Protein AF-A0A955XGR8-F1 (afdb_monomer_lite)

Foldseek 3Di:
DPVVVPPDPCPVPDDDPVRVQVVCVVVQWHFPDKDWDWDPDDDDDTDIDIDTDTHRVVVVVVPPPPPDDDPDDD

Secondary structure (DSSP, 8-state):
--GGGTS-TT------HHHHHHHHHHTT-EEEEEEEE----SSS----EEEEEEE-HHHHHTTTSS--------

Radius of gyration: 20.09 Å; chains: 1; bounding box: 62×28×42 Å

Structure (mmCIF, N/CA/C/O backbone):
data_AF-A0A955XGR8-F1
#
_entry.id   AF-A0A955XGR8-F1
#
loop_
_atom_site.group_PDB
_atom_site.id
_atom_site.type_symbol
_atom_site.label_atom_id
_atom_site.label_alt_id
_atom_site.label_comp_id
_atom_site.label_asym_id
_atom_site.label_entity_id
_atom_site.label_seq_id
_atom_site.pdbx_PDB_ins_code
_atom_site.Cartn_x
_atom_site.Cartn_y
_atom_site.Cartn_z
_atom_site.occupancy
_atom_site.B_iso_or_equiv
_atom_site.auth_seq_id
_atom_site.auth_comp_id
_atom_site.auth_asym_id
_atom_site.auth_atom_id
_atom_site.pdbx_PDB_model_num
ATOM 1 N N . LEU A 1 1 ? -13.195 21.384 12.745 1.00 52.03 1 LEU A N 1
ATOM 2 C CA . LEU A 1 1 ? -12.168 20.565 12.067 1.00 52.03 1 LEU A CA 1
ATOM 3 C C . LEU A 1 1 ? -11.661 19.418 12.960 1.00 52.03 1 LEU A C 1
ATOM 5 O O . LEU A 1 1 ? -10.532 19.004 12.781 1.00 52.03 1 LEU A O 1
ATOM 9 N N . GLU A 1 2 ? -12.490 18.822 13.836 1.00 47.91 2 GLU A N 1
ATOM 10 C CA . GLU A 1 2 ? -12.049 17.725 14.735 1.00 47.91 2 GLU A CA 1
ATOM 11 C C . GLU A 1 2 ? -13.078 16.579 14.921 1.00 47.91 2 GLU A C 1
ATOM 13 O O . GLU A 1 2 ? -12.690 15.479 15.286 1.00 47.91 2 GLU A O 1
ATOM 18 N N . PHE A 1 3 ? -14.357 16.762 14.558 1.00 41.41 3 PHE A N 1
ATOM 19 C CA . PHE A 1 3 ? -15.435 15.775 14.793 1.00 41.41 3 PHE A CA 1
ATOM 20 C C . PHE A 1 3 ? -15.352 14.490 13.935 1.00 41.41 3 PHE A C 1
ATOM 22 O O . PHE A 1 3 ? -15.757 13.417 14.367 1.00 41.41 3 PHE A O 1
ATOM 29 N N . LEU A 1 4 ? -14.757 14.555 12.738 1.00 45.94 4 LEU A N 1
ATOM 30 C CA . LEU A 1 4 ? -14.645 13.397 11.832 1.00 45.94 4 LEU A CA 1
ATOM 31 C C . LEU A 1 4 ? -13.642 12.327 12.311 1.00 45.94 4 LEU A C 1
ATOM 33 O O . LEU A 1 4 ? -13.539 11.274 11.685 1.00 45.94 4 LEU A O 1
ATOM 37 N N . ARG A 1 5 ? -12.895 12.589 13.394 1.00 49.62 5 ARG A N 1
ATOM 38 C CA . ARG A 1 5 ? -11.991 11.617 14.031 1.00 49.62 5 ARG A CA 1
ATOM 39 C C . ARG A 1 5 ? -12.647 10.817 15.156 1.00 49.62 5 ARG A C 1
ATOM 41 O O . ARG A 1 5 ? -12.124 9.758 15.479 1.00 49.62 5 ARG A O 1
ATOM 48 N N . GLU A 1 6 ? -13.748 11.292 15.738 1.00 51.66 6 GLU A N 1
ATOM 49 C CA . GLU A 1 6 ? -14.371 10.650 16.907 1.00 51.66 6 GLU A CA 1
ATOM 50 C C . GLU A 1 6 ? -15.461 9.632 16.534 1.00 51.66 6 GLU A C 1
ATOM 52 O O . GLU A 1 6 ? -15.679 8.684 17.280 1.00 51.66 6 GLU A O 1
ATOM 57 N N . GLU A 1 7 ? -16.128 9.773 15.380 1.00 49.69 7 GLU A N 1
ATOM 58 C CA . GLU A 1 7 ? -17.377 9.032 15.111 1.00 49.69 7 GLU A CA 1
ATOM 59 C C . GLU A 1 7 ? -17.234 7.804 14.187 1.00 49.69 7 GLU A C 1
ATOM 61 O O . GLU A 1 7 ? -18.101 6.930 14.165 1.00 49.69 7 GLU A O 1
ATOM 66 N N . HIS A 1 8 ? -16.126 7.662 13.452 1.00 46.16 8 HIS A N 1
ATOM 67 C CA . HIS A 1 8 ? -15.956 6.573 12.480 1.00 46.16 8 HIS A CA 1
ATOM 68 C C . HIS A 1 8 ? -14.810 5.629 12.847 1.00 46.16 8 HIS A C 1
ATOM 70 O O . HIS A 1 8 ? -13.748 5.617 12.225 1.00 46.16 8 HIS A O 1
ATOM 76 N N . HIS A 1 9 ? -15.080 4.785 13.842 1.00 41.59 9 HIS A N 1
ATOM 77 C CA . HIS A 1 9 ? -14.380 3.528 14.088 1.00 41.59 9 HIS A CA 1
ATOM 78 C C . HIS A 1 9 ? -14.083 2.777 12.768 1.00 41.59 9 HIS A C 1
ATOM 80 O O . HIS A 1 9 ? -14.975 2.237 12.117 1.00 41.59 9 HIS A O 1
ATOM 86 N N . HIS A 1 10 ? -12.798 2.735 12.408 1.00 51.78 10 HIS A N 1
ATOM 87 C CA . HIS A 1 10 ? -12.126 1.700 11.611 1.00 51.78 10 HIS A CA 1
ATOM 88 C C . HIS A 1 10 ? -12.838 1.235 10.326 1.00 51.78 10 HIS A C 1
ATOM 90 O O . HIS A 1 10 ? -13.082 0.041 10.130 1.00 51.78 10 HIS A O 1
ATOM 96 N N . ILE A 1 11 ? -13.091 2.143 9.380 1.00 44.31 11 ILE A N 1
ATOM 97 C CA . ILE A 1 11 ? -13.413 1.753 7.997 1.00 44.31 11 ILE A CA 1
ATOM 98 C C . ILE A 1 11 ? -12.166 1.098 7.383 1.00 44.31 11 ILE A C 1
ATOM 100 O O . ILE A 1 11 ? -11.376 1.787 6.764 1.00 44.31 11 ILE A O 1
ATOM 104 N N . ARG A 1 12 ? -11.941 -0.204 7.620 1.00 56.19 12 ARG A N 1
ATOM 105 C CA . ARG A 1 12 ? -10.926 -1.087 6.992 1.00 56.19 12 ARG A CA 1
ATOM 106 C C . ARG A 1 12 ? -9.696 -0.333 6.429 1.00 56.19 12 ARG A C 1
ATOM 108 O O . ARG A 1 12 ? -9.424 -0.376 5.235 1.00 56.19 12 ARG A O 1
ATOM 115 N N . LEU A 1 13 ? -8.990 0.404 7.291 1.00 57.34 13 LEU A N 1
ATOM 116 C CA . LEU A 1 13 ? -8.053 1.483 6.927 1.00 57.34 13 LEU A CA 1
ATOM 117 C C . LEU A 1 13 ? -6.641 0.956 6.617 1.00 57.34 13 LEU A C 1
ATOM 119 O O . LEU A 1 13 ? -5.647 1.422 7.165 1.00 57.34 13 LEU A O 1
ATOM 123 N N . GLY A 1 14 ? -6.540 -0.060 5.762 1.00 71.38 14 GLY A N 1
ATOM 124 C CA . GLY A 1 14 ? -5.253 -0.639 5.398 1.00 71.38 14 GLY A CA 1
ATOM 125 C C . GLY A 1 14 ? -5.254 -1.206 3.990 1.00 71.38 14 GLY A C 1
ATOM 126 O O . GLY A 1 14 ? -6.170 -1.924 3.595 1.00 71.38 14 GLY A O 1
ATOM 127 N N . PHE A 1 15 ? -4.199 -0.903 3.243 1.00 82.50 15 PHE A N 1
ATOM 128 C CA . PHE A 1 15 ? -3.913 -1.573 1.984 1.00 82.50 15 PHE A CA 1
ATOM 129 C C . PHE A 1 15 ? -3.303 -2.949 2.261 1.00 82.50 15 PHE A C 1
ATOM 131 O O . PHE A 1 15 ? -2.507 -3.119 3.188 1.00 82.50 15 PHE A O 1
ATOM 138 N N . SER A 1 16 ? -3.690 -3.948 1.466 1.00 87.50 16 SER A N 1
ATOM 139 C CA . SER A 1 16 ? -3.014 -5.245 1.504 1.00 87.50 16 SER A CA 1
ATOM 140 C C . SER A 1 16 ? -1.637 -5.143 0.849 1.00 87.50 16 SER A C 1
ATOM 142 O O . SER A 1 16 ? -1.416 -4.306 -0.026 1.00 87.50 16 SER A O 1
ATOM 144 N N . ASP A 1 17 ? -0.726 -6.048 1.210 1.00 90.12 17 ASP A N 1
ATOM 145 C CA . ASP A 1 17 ? 0.596 -6.100 0.573 1.00 90.12 17 ASP A CA 1
ATOM 146 C C . ASP A 1 17 ? 0.486 -6.400 -0.931 1.00 90.12 17 ASP A C 1
ATOM 148 O O . ASP A 1 17 ? 1.346 -5.997 -1.705 1.00 90.12 17 ASP A O 1
ATOM 152 N N . ALA A 1 18 ? -0.581 -7.087 -1.358 1.00 92.50 18 ALA A N 1
ATOM 153 C CA . ALA A 1 18 ? -0.883 -7.313 -2.770 1.00 92.50 18 ALA A CA 1
ATOM 154 C C . ALA A 1 18 ? -1.267 -6.023 -3.494 1.00 92.50 18 ALA A C 1
ATOM 156 O O . ALA A 1 18 ? -0.702 -5.727 -4.539 1.00 92.50 18 ALA A O 1
ATOM 157 N N . GLN A 1 19 ? -2.150 -5.229 -2.894 1.00 93.19 19 GLN A N 1
ATOM 158 C CA . GLN A 1 19 ? -2.602 -3.971 -3.479 1.00 93.19 19 GLN A CA 1
ATOM 159 C C . GLN A 1 19 ? -1.461 -2.953 -3.608 1.00 93.19 19 GLN A C 1
ATOM 161 O O . GLN A 1 19 ? -1.325 -2.309 -4.642 1.00 93.19 19 GLN A O 1
ATOM 166 N N . ILE A 1 20 ? -0.608 -2.831 -2.584 1.00 93.94 20 ILE A N 1
ATOM 167 C CA . ILE A 1 20 ? 0.564 -1.946 -2.665 1.00 93.94 20 ILE A CA 1
ATOM 168 C C . ILE A 1 20 ? 1.572 -2.450 -3.701 1.00 93.94 20 ILE A C 1
ATOM 170 O O . ILE A 1 20 ? 2.154 -1.640 -4.417 1.00 93.94 20 ILE A O 1
ATOM 174 N N . ARG A 1 21 ? 1.769 -3.771 -3.813 1.00 95.38 21 ARG A N 1
ATOM 175 C CA . ARG A 1 21 ? 2.650 -4.347 -4.836 1.00 95.38 21 ARG A CA 1
ATOM 176 C C . ARG A 1 21 ? 2.182 -3.998 -6.243 1.00 95.38 21 ARG A C 1
ATOM 178 O O . ARG A 1 21 ? 2.996 -3.497 -7.006 1.00 95.38 21 ARG A O 1
ATOM 185 N N . GLU A 1 22 ? 0.901 -4.194 -6.549 1.00 96.62 22 GLU A N 1
ATOM 186 C CA . GLU A 1 22 ? 0.354 -3.858 -7.871 1.00 96.62 22 GLU A CA 1
ATOM 187 C C . GLU A 1 22 ? 0.551 -2.375 -8.203 1.00 96.62 22 GLU A C 1
ATOM 189 O O . GLU A 1 22 ? 0.953 -2.036 -9.311 1.00 96.62 22 GLU A O 1
ATOM 194 N N . TRP A 1 23 ? 0.334 -1.476 -7.239 1.00 96.44 23 TRP A N 1
ATOM 195 C CA . TRP A 1 23 ? 0.552 -0.043 -7.455 1.00 96.44 23 TRP A CA 1
ATOM 196 C C . TRP A 1 23 ? 2.020 0.331 -7.654 1.00 96.44 23 TRP A C 1
ATOM 198 O O . TRP A 1 23 ? 2.322 1.224 -8.443 1.00 96.44 23 TRP A O 1
ATOM 208 N N . LEU A 1 24 ? 2.941 -0.334 -6.951 1.00 96.50 24 LEU A N 1
ATOM 209 C CA . LEU A 1 24 ? 4.371 -0.151 -7.187 1.00 96.50 24 LEU A CA 1
ATOM 210 C C . LEU A 1 24 ? 4.750 -0.635 -8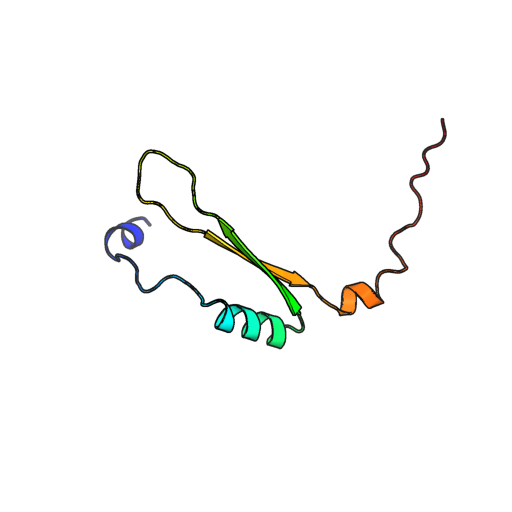.590 1.00 96.50 24 LEU A C 1
ATOM 212 O O . LEU A 1 24 ? 5.434 0.095 -9.304 1.00 96.50 24 LEU A O 1
ATOM 216 N N . GLU A 1 25 ? 4.263 -1.804 -9.005 1.00 95.88 25 GLU A N 1
ATOM 217 C CA . GLU A 1 25 ? 4.525 -2.377 -10.329 1.00 95.88 25 GLU A CA 1
ATOM 218 C C . GLU A 1 25 ? 3.977 -1.491 -11.458 1.00 95.88 25 GLU A C 1
ATOM 220 O O . GLU A 1 25 ? 4.701 -1.217 -12.417 1.00 95.88 25 GLU A O 1
ATOM 225 N N . ASP A 1 26 ? 2.755 -0.967 -11.315 1.00 97.19 26 ASP A N 1
ATOM 226 C CA . ASP A 1 26 ? 2.146 -0.025 -12.267 1.00 97.19 26 ASP A CA 1
ATOM 227 C C . ASP A 1 26 ? 2.939 1.293 -12.364 1.00 97.19 26 ASP A C 1
ATOM 229 O O . ASP A 1 26 ? 3.092 1.876 -13.437 1.00 97.19 26 ASP A O 1
ATOM 233 N N . ALA A 1 27 ? 3.555 1.722 -11.257 1.00 95.56 27 ALA A N 1
ATOM 234 C CA . ALA A 1 27 ? 4.470 2.863 -11.223 1.00 95.56 27 ALA A CA 1
ATOM 235 C C . ALA A 1 27 ? 5.886 2.554 -11.763 1.00 95.56 27 ALA A C 1
ATOM 237 O O . ALA A 1 27 ? 6.740 3.447 -11.807 1.00 95.56 27 ALA A O 1
ATOM 238 N N . GLY A 1 28 ? 6.167 1.311 -12.170 1.00 95.44 28 GLY A N 1
ATOM 239 C CA . GLY A 1 28 ? 7.486 0.864 -12.626 1.00 95.44 28 GLY A CA 1
ATOM 240 C C . GLY A 1 28 ? 8.506 0.663 -11.498 1.00 95.44 28 GLY A C 1
ATOM 241 O O . GLY A 1 28 ? 9.711 0.656 -11.751 1.00 95.44 28 GLY A O 1
ATOM 242 N N . LEU A 1 29 ? 8.038 0.522 -10.258 1.00 96.25 29 LEU A N 1
ATOM 243 C CA . LEU A 1 29 ? 8.832 0.231 -9.068 1.00 96.25 29 LEU A CA 1
ATOM 244 C C . LEU A 1 29 ? 8.712 -1.253 -8.704 1.00 96.25 29 LEU A C 1
ATOM 246 O O . LEU A 1 29 ? 7.666 -1.874 -8.862 1.00 96.25 29 LEU A O 1
ATOM 250 N N . VAL A 1 30 ? 9.778 -1.823 -8.152 1.00 95.06 30 VAL A N 1
ATOM 251 C CA . VAL A 1 30 ? 9.778 -3.195 -7.630 1.00 95.06 30 VAL A CA 1
ATOM 252 C C . VAL A 1 30 ? 9.673 -3.136 -6.113 1.00 95.06 30 VAL A C 1
ATOM 254 O O . VAL A 1 30 ? 10.493 -2.483 -5.469 1.00 95.06 30 VAL A O 1
ATOM 257 N N . LEU A 1 31 ? 8.685 -3.814 -5.524 1.00 95.81 31 LEU A N 1
ATOM 258 C CA . LEU A 1 31 ? 8.595 -3.955 -4.070 1.00 95.81 31 LEU A CA 1
ATOM 259 C C . LEU A 1 31 ? 9.778 -4.796 -3.564 1.00 95.81 31 LEU A C 1
ATOM 261 O O . LEU A 1 31 ? 9.836 -6.000 -3.803 1.00 95.81 31 LEU A O 1
ATOM 265 N N . GLU A 1 32 ? 10.708 -4.158 -2.862 1.00 95.12 32 GLU A N 1
ATOM 266 C CA . GLU A 1 32 ? 11.901 -4.790 -2.294 1.00 95.12 32 GLU A CA 1
ATOM 267 C C . GLU A 1 32 ? 11.615 -5.374 -0.911 1.00 95.12 32 GLU A C 1
ATOM 269 O O . GLU A 1 32 ? 12.072 -6.467 -0.582 1.00 95.12 32 GLU A O 1
ATOM 274 N N . GLU A 1 33 ? 10.844 -4.658 -0.094 1.00 94.12 33 GLU A N 1
ATOM 275 C CA . GLU A 1 33 ? 10.650 -5.039 1.297 1.00 94.12 33 GLU A CA 1
ATOM 276 C C . GLU A 1 33 ? 9.300 -4.576 1.842 1.00 94.12 33 GLU A C 1
ATOM 278 O O . GLU A 1 33 ? 8.763 -3.536 1.463 1.00 94.12 33 GLU A O 1
ATOM 283 N N . THR A 1 34 ? 8.749 -5.352 2.771 1.00 93.19 34 THR A N 1
ATOM 284 C CA . THR A 1 34 ? 7.593 -4.970 3.583 1.00 93.19 34 THR A CA 1
ATOM 285 C C . THR A 1 34 ? 7.926 -5.205 5.048 1.00 93.19 34 THR A C 1
ATOM 287 O O . THR A 1 34 ? 8.306 -6.312 5.424 1.00 93.19 34 THR A O 1
ATOM 290 N N . ARG A 1 35 ? 7.772 -4.179 5.886 1.00 90.19 35 ARG A N 1
ATOM 291 C CA . ARG A 1 35 ? 8.001 -4.249 7.332 1.00 90.19 35 ARG A CA 1
ATOM 292 C C . ARG A 1 35 ? 6.731 -3.888 8.082 1.00 90.19 35 ARG A C 1
ATOM 294 O O . ARG A 1 35 ? 6.156 -2.829 7.850 1.00 90.19 35 ARG A O 1
ATOM 301 N N . ALA A 1 36 ? 6.322 -4.746 9.009 1.00 86.12 36 ALA A N 1
ATOM 302 C CA . ALA A 1 36 ? 5.351 -4.389 10.032 1.00 86.12 36 ALA A CA 1
ATOM 303 C C . ALA A 1 36 ? 6.115 -3.875 11.256 1.00 86.12 36 ALA A C 1
ATOM 305 O O . ALA A 1 36 ? 7.014 -4.546 11.759 1.00 86.12 36 ALA A O 1
ATOM 306 N N . ILE A 1 37 ? 5.784 -2.669 11.698 1.00 82.00 37 ILE A N 1
ATOM 307 C CA . ILE A 1 37 ? 6.316 -2.064 12.911 1.00 82.00 37 ILE A CA 1
ATOM 308 C C . ILE A 1 37 ? 5.202 -2.157 13.946 1.00 82.00 37 I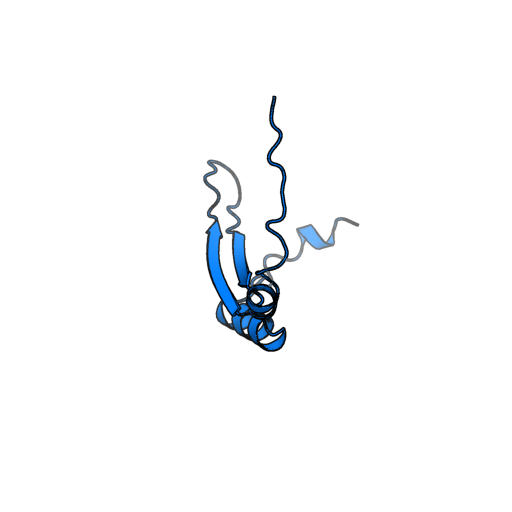LE A C 1
ATOM 310 O O . ILE A 1 37 ? 4.206 -1.434 13.886 1.00 82.00 37 ILE A O 1
ATOM 314 N N . GLU A 1 38 ? 5.365 -3.105 14.860 1.00 71.50 38 GLU A N 1
ATOM 315 C CA . GLU A 1 38 ? 4.532 -3.230 16.047 1.00 71.50 38 GLU A CA 1
ATOM 316 C C . GLU A 1 38 ? 5.048 -2.235 17.087 1.00 71.50 38 GLU A C 1
ATOM 318 O O . GLU A 1 38 ? 6.243 -2.208 17.401 1.00 71.50 38 GLU A O 1
ATOM 323 N N . GLU A 1 39 ? 4.176 -1.380 17.613 1.00 63.75 39 GLU A N 1
ATOM 324 C CA . GLU A 1 39 ? 4.582 -0.473 18.675 1.00 63.75 39 GLU A CA 1
ATOM 325 C C . GLU A 1 39 ? 4.773 -1.221 19.998 1.00 63.75 39 GLU A C 1
ATOM 327 O O . GLU A 1 39 ? 3.881 -1.879 20.527 1.00 63.75 39 GLU A O 1
ATOM 332 N N . ARG A 1 40 ? 5.984 -1.121 20.552 1.00 55.31 40 ARG A N 1
ATOM 333 C CA . ARG A 1 40 ? 6.356 -1.740 21.827 1.00 55.31 40 ARG A CA 1
ATOM 334 C C . ARG A 1 40 ? 6.021 -0.782 22.975 1.00 55.31 40 ARG A C 1
ATOM 336 O O . ARG A 1 40 ? 6.920 -0.259 23.625 1.00 55.31 40 ARG A O 1
ATOM 343 N N . GLY A 1 41 ? 4.737 -0.500 23.180 1.00 56.97 41 GLY A N 1
ATOM 344 C CA . GLY A 1 41 ? 4.250 0.422 24.211 1.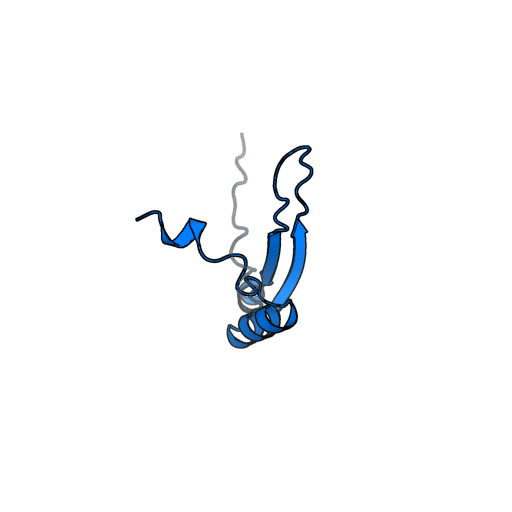00 56.97 41 GLY A CA 1
ATOM 345 C C . GLY A 1 41 ? 3.335 -0.257 25.230 1.00 56.97 41 GLY A C 1
ATOM 346 O O . GLY A 1 41 ? 2.409 -0.976 24.869 1.00 56.97 41 GLY A O 1
ATOM 347 N N . THR A 1 42 ? 3.564 -0.016 26.523 1.00 52.69 42 THR A N 1
ATOM 348 C CA . THR A 1 42 ? 2.660 -0.428 27.609 1.00 52.69 42 THR A CA 1
ATOM 349 C C . THR A 1 42 ? 1.665 0.697 27.915 1.00 52.69 42 THR A C 1
ATOM 351 O O . THR A 1 42 ? 1.841 1.421 28.893 1.00 52.69 42 THR A O 1
ATOM 354 N N . GLY A 1 43 ? 0.640 0.874 27.075 1.00 50.16 43 GLY A N 1
ATOM 355 C CA . GLY A 1 43 ? -0.508 1.745 27.375 1.00 50.16 43 GLY A CA 1
ATOM 356 C C . GLY A 1 43 ? -1.089 2.476 26.160 1.00 50.16 43 GLY A C 1
ATOM 357 O O . GLY A 1 43 ? -0.427 3.342 25.602 1.00 50.16 43 GLY A O 1
ATOM 358 N N . GLY A 1 44 ? -2.343 2.161 25.809 1.00 58.72 44 GLY A N 1
ATOM 359 C CA . GLY A 1 44 ? -3.099 2.765 24.696 1.00 58.72 44 GLY A CA 1
ATOM 360 C C . GLY A 1 44 ? -3.309 1.827 23.497 1.00 58.72 44 GLY A C 1
ATOM 361 O O . GLY A 1 44 ? -2.604 0.827 23.376 1.00 58.72 44 GLY A O 1
ATOM 362 N N . GLU A 1 45 ? -4.318 2.119 22.658 1.00 56.34 45 GLU A N 1
ATOM 363 C CA . GLU A 1 45 ? -4.623 1.392 21.409 1.00 56.34 45 GLU A CA 1
ATOM 364 C C . GLU A 1 45 ? -3.365 1.235 20.544 1.00 56.34 45 GLU A C 1
ATOM 366 O O . GLU A 1 45 ? -2.780 2.227 20.122 1.00 56.34 45 GLU A O 1
ATOM 371 N N . GLN A 1 46 ? -2.969 -0.0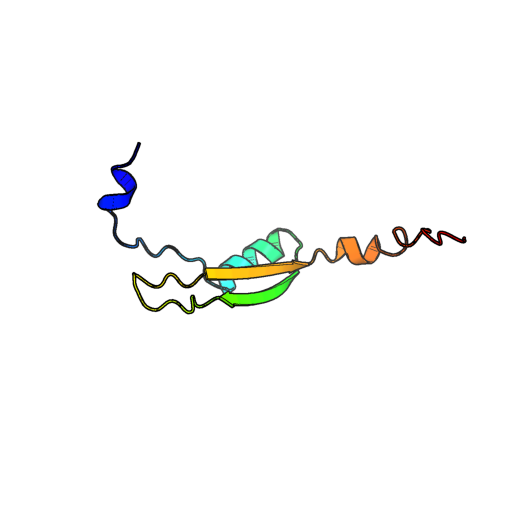16 20.290 1.00 63.53 46 GLN A N 1
ATOM 372 C CA . GLN A 1 46 ? -1.789 -0.356 19.496 1.00 63.53 46 GLN A CA 1
ATOM 373 C C . GLN A 1 46 ? -2.146 -0.371 17.998 1.00 63.53 46 GLN A C 1
ATOM 375 O O . GLN A 1 46 ? -2.760 -1.308 17.488 1.00 63.53 46 GLN A O 1
ATOM 380 N N . LEU A 1 47 ? -1.766 0.685 17.297 1.00 66.12 47 LEU A N 1
ATOM 381 C CA . LEU A 1 47 ? -1.679 0.836 15.858 1.00 66.12 47 LEU A CA 1
ATOM 382 C C . LEU A 1 47 ? -0.434 0.129 15.287 1.00 66.12 47 LEU A C 1
ATOM 384 O O . LEU A 1 47 ? 0.708 0.566 15.422 1.00 66.12 47 LEU A O 1
ATOM 388 N N . THR A 1 48 ? -0.660 -0.944 14.533 1.00 70.31 48 THR A N 1
ATOM 389 C CA . THR A 1 48 ? 0.385 -1.539 13.691 1.00 70.31 48 THR A CA 1
ATOM 390 C C . THR A 1 48 ? 0.616 -0.683 12.448 1.00 70.31 48 THR A C 1
ATOM 392 O O . THR A 1 48 ? -0.306 -0.455 11.662 1.00 70.31 48 THR A O 1
ATOM 395 N N . VAL A 1 49 ? 1.860 -0.262 12.219 1.00 80.38 49 VAL A N 1
ATOM 396 C CA . VAL A 1 49 ? 2.257 0.459 11.001 1.00 80.38 49 VAL A CA 1
ATOM 397 C C . VAL A 1 49 ? 2.886 -0.517 10.009 1.00 80.38 49 VAL A C 1
ATOM 399 O O . VAL A 1 49 ? 3.711 -1.345 10.388 1.00 80.38 49 VAL A O 1
ATOM 402 N N . LYS A 1 50 ? 2.535 -0.412 8.723 1.00 86.88 50 LYS A N 1
ATOM 403 C CA . LYS A 1 50 ? 3.222 -1.120 7.632 1.00 86.88 50 LYS A CA 1
ATOM 404 C C . LYS A 1 50 ? 4.045 -0.152 6.788 1.00 86.88 50 LYS A C 1
ATOM 406 O O . LYS A 1 50 ? 3.557 0.899 6.386 1.00 86.88 50 LYS A O 1
ATOM 411 N N . LEU A 1 51 ? 5.285 -0.536 6.510 1.00 89.38 51 LEU A N 1
ATOM 412 C CA . LEU A 1 51 ? 6.222 0.166 5.645 1.00 89.38 51 LEU A CA 1
ATOM 413 C C . LEU A 1 51 ? 6.522 -0.705 4.422 1.00 89.38 51 LEU A C 1
ATOM 415 O O . LEU A 1 51 ? 6.990 -1.831 4.575 1.00 89.38 51 LEU A O 1
ATOM 419 N N . TRP A 1 52 ? 6.283 -0.178 3.222 1.00 94.62 52 TRP A N 1
ATOM 420 C CA . TRP A 1 52 ? 6.638 -0.818 1.951 1.00 94.62 52 TRP A CA 1
ATOM 421 C C . TRP A 1 52 ? 7.775 -0.040 1.291 1.00 94.62 52 TRP A C 1
ATOM 423 O O . TRP A 1 52 ? 7.680 1.176 1.127 1.00 94.62 52 TRP A O 1
ATOM 433 N N . ILE A 1 53 ? 8.845 -0.736 0.915 1.00 94.94 53 ILE A N 1
ATOM 434 C CA . ILE A 1 53 ? 10.025 -0.156 0.270 1.00 94.94 53 ILE A CA 1
ATOM 435 C C . ILE A 1 53 ? 10.024 -0.567 -1.201 1.00 94.94 53 ILE A C 1
ATOM 437 O O . ILE A 1 53 ? 10.176 -1.746 -1.516 1.00 94.94 53 ILE A O 1
ATOM 441 N N . GLY A 1 54 ? 9.837 0.400 -2.098 1.00 94.94 54 GLY A N 1
ATOM 442 C CA . GLY A 1 54 ? 9.929 0.208 -3.545 1.00 94.94 54 GLY A CA 1
ATOM 443 C C . GLY A 1 54 ? 11.278 0.677 -4.088 1.00 94.94 54 GLY A C 1
ATOM 444 O O . GLY A 1 54 ? 11.754 1.750 -3.717 1.00 94.94 54 GLY A O 1
ATOM 445 N N . ARG A 1 55 ? 11.885 -0.099 -4.988 1.00 93.81 55 ARG A N 1
ATOM 446 C CA . ARG A 1 55 ? 13.097 0.277 -5.722 1.00 93.81 55 ARG A CA 1
ATOM 447 C C . ARG A 1 55 ? 12.759 0.595 -7.171 1.00 93.81 55 ARG A C 1
ATOM 449 O O . ARG A 1 55 ? 12.108 -0.199 -7.842 1.00 93.81 55 ARG A O 1
ATOM 456 N N . ASP A 1 56 ? 13.274 1.714 -7.671 1.00 94.50 56 ASP A N 1
ATOM 457 C CA . ASP A 1 56 ? 13.237 2.021 -9.099 1.00 94.50 56 ASP A CA 1
ATOM 458 C C . ASP A 1 56 ? 14.415 1.329 -9.820 1.00 94.50 56 ASP A C 1
ATOM 460 O O . ASP A 1 56 ? 15.574 1.714 -9.612 1.00 94.50 56 ASP A O 1
ATOM 464 N N . PRO A 1 57 ? 14.173 0.319 -10.678 1.00 88.38 57 PRO A N 1
ATOM 465 C CA . PRO A 1 57 ? 15.241 -0.358 -11.412 1.00 88.38 57 PRO A CA 1
ATOM 466 C C . PRO A 1 57 ? 15.960 0.568 -12.406 1.00 88.38 57 PRO A C 1
ATOM 468 O O . PRO A 1 57 ? 17.117 0.322 -12.748 1.00 88.38 57 PRO A O 1
ATOM 471 N N . ARG A 1 58 ? 15.337 1.675 -12.836 1.00 87.50 58 ARG A N 1
ATOM 472 C CA . ARG A 1 58 ? 15.952 2.664 -13.738 1.00 87.50 58 ARG A CA 1
ATOM 473 C C . ARG A 1 58 ? 17.067 3.442 -13.042 1.00 87.50 58 ARG A C 1
ATOM 475 O O . ARG A 1 58 ? 18.020 3.860 -13.697 1.00 87.50 58 ARG A O 1
ATOM 482 N N . MET A 1 59 ? 17.003 3.583 -11.716 1.00 79.00 59 MET A N 1
ATOM 483 C CA . MET A 1 59 ? 18.070 4.224 -10.944 1.00 79.00 59 MET A CA 1
ATOM 484 C C . MET A 1 59 ? 19.337 3.365 -10.847 1.00 79.00 59 MET A C 1
ATOM 486 O O . MET A 1 59 ? 20.427 3.922 -10.751 1.00 79.00 59 MET A O 1
ATOM 490 N N . LEU A 1 60 ? 19.234 2.033 -10.935 1.00 65.00 60 LEU A N 1
ATOM 491 C CA . LEU A 1 60 ? 20.416 1.160 -11.007 1.00 65.00 60 LEU A CA 1
ATOM 492 C C . LEU A 1 60 ? 21.159 1.326 -12.337 1.00 65.00 60 LEU A C 1
ATOM 494 O O . LEU A 1 60 ? 22.386 1.295 -12.364 1.00 65.00 60 LEU A O 1
ATOM 498 N N . ILE A 1 61 ? 20.429 1.585 -13.424 1.00 60.78 61 ILE A N 1
ATOM 499 C CA . ILE A 1 61 ? 21.015 1.878 -14.739 1.00 60.78 61 ILE A CA 1
ATOM 500 C C . ILE A 1 61 ? 21.692 3.262 -14.730 1.00 60.78 61 ILE A C 1
ATOM 502 O O . ILE A 1 61 ? 22.738 3.444 -15.349 1.00 60.78 61 ILE A O 1
ATOM 506 N N . ALA A 1 62 ? 21.155 4.223 -13.968 1.00 60.00 62 ALA A N 1
ATOM 507 C CA . ALA A 1 62 ? 21.751 5.551 -13.780 1.00 60.00 62 ALA A CA 1
ATOM 508 C C . ALA A 1 62 ? 22.916 5.585 -12.755 1.00 60.00 62 ALA A C 1
ATOM 510 O O . ALA A 1 62 ? 23.592 6.604 -12.604 1.00 60.00 62 ALA A O 1
ATOM 511 N N . GLY A 1 63 ? 23.170 4.478 -12.050 1.00 55.81 63 GLY A N 1
ATOM 512 C CA . GLY A 1 63 ? 24.012 4.389 -10.854 1.00 55.81 63 GLY A CA 1
ATOM 513 C C . GLY A 1 63 ? 25.514 4.177 -11.061 1.00 55.81 63 GLY A C 1
ATOM 514 O O . GLY A 1 63 ? 26.163 3.686 -10.144 1.00 55.81 63 GLY A O 1
ATOM 515 N N . ASN A 1 64 ? 26.093 4.559 -12.203 1.00 55.50 64 ASN A N 1
ATOM 516 C CA . ASN A 1 64 ? 27.558 4.640 -12.361 1.00 55.50 64 ASN A CA 1
ATOM 517 C C . ASN A 1 64 ? 28.086 6.096 -12.334 1.00 55.50 64 ASN A C 1
ATOM 519 O O . ASN A 1 64 ? 29.240 6.339 -12.679 1.00 55.50 64 ASN A O 1
ATOM 523 N N . GLY A 1 65 ? 27.256 7.077 -11.952 1.00 55.25 65 GLY A N 1
ATOM 524 C CA . GLY A 1 65 ? 27.597 8.509 -12.030 1.00 55.25 65 GLY A CA 1
ATOM 525 C C . GLY A 1 65 ? 27.757 9.267 -10.705 1.00 55.25 65 GLY A C 1
ATOM 526 O O . GLY A 1 65 ? 28.210 10.404 -10.731 1.00 55.25 65 GLY A O 1
ATOM 527 N N . ALA A 1 66 ? 27.403 8.686 -9.552 1.00 57.47 66 ALA A N 1
ATOM 528 C CA . ALA A 1 66 ? 27.305 9.435 -8.287 1.00 57.47 66 ALA A CA 1
ATOM 529 C C . ALA A 1 66 ? 28.455 9.194 -7.287 1.00 57.47 66 ALA A C 1
ATOM 531 O O . ALA A 1 66 ? 28.366 9.639 -6.148 1.00 57.47 66 ALA A O 1
ATOM 532 N N . ASN A 1 67 ? 29.532 8.508 -7.686 1.00 54.88 67 ASN A N 1
ATOM 533 C CA . ASN A 1 67 ? 30.680 8.231 -6.810 1.00 54.88 67 ASN A CA 1
ATOM 534 C C . ASN A 1 67 ? 31.924 9.046 -7.212 1.00 54.88 67 ASN A C 1
ATOM 536 O O . ASN A 1 67 ? 33.021 8.509 -7.346 1.00 54.88 67 ASN A O 1
ATOM 540 N N . LEU A 1 68 ? 31.742 10.348 -7.463 1.00 57.81 68 LEU A N 1
ATOM 541 C CA . LEU A 1 68 ? 32.846 11.288 -7.663 1.00 57.81 68 LEU A CA 1
ATOM 542 C C . LEU A 1 68 ? 33.068 12.117 -6.392 1.00 57.81 68 LEU A C 1
ATOM 544 O O . LEU A 1 68 ? 32.444 13.151 -6.185 1.00 57.81 68 LEU A O 1
ATOM 548 N N . SER A 1 69 ? 34.027 11.631 -5.604 1.00 54.12 69 SER A N 1
ATOM 549 C CA . SER A 1 69 ? 35.059 12.437 -4.944 1.00 54.12 69 SER A CA 1
ATOM 550 C C . SER A 1 69 ? 34.633 13.418 -3.845 1.00 54.12 69 SER A C 1
ATOM 552 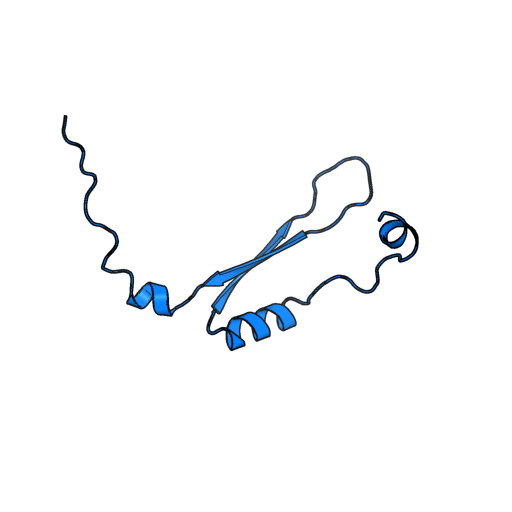O O . SER A 1 69 ? 34.540 14.618 -4.076 1.00 54.12 69 SER A O 1
ATOM 554 N N . THR A 1 70 ? 34.629 12.928 -2.604 1.00 51.44 70 THR A N 1
ATOM 555 C CA . THR A 1 70 ? 35.167 13.705 -1.474 1.00 51.44 70 THR A CA 1
ATOM 556 C C . THR A 1 70 ? 36.260 12.879 -0.807 1.00 51.44 70 THR A C 1
ATOM 558 O O . THR A 1 70 ? 36.051 12.224 0.209 1.00 51.44 70 THR A O 1
ATOM 561 N N . THR A 1 71 ? 37.440 12.856 -1.428 1.00 48.41 71 THR A N 1
ATOM 562 C CA . THR A 1 71 ? 38.684 12.519 -0.728 1.00 48.41 71 THR A CA 1
ATOM 563 C C . THR A 1 71 ? 39.259 13.839 -0.232 1.00 48.41 71 THR A C 1
ATOM 565 O O . THR A 1 71 ? 40.043 14.486 -0.920 1.00 48.41 71 THR A O 1
ATOM 568 N N . GLU A 1 72 ? 38.793 14.287 0.930 1.00 44.06 72 GLU A N 1
ATOM 569 C CA . GLU A 1 72 ? 39.424 15.389 1.652 1.00 44.06 72 GLU A CA 1
ATOM 570 C C . GLU A 1 72 ? 40.760 14.855 2.199 1.00 44.06 72 GLU A C 1
ATOM 572 O O . GLU A 1 72 ? 40.794 13.946 3.029 1.00 44.06 72 GLU A O 1
ATOM 577 N N . THR A 1 73 ? 41.863 15.325 1.613 1.00 48.88 73 THR A N 1
ATOM 578 C CA . THR A 1 73 ? 43.238 15.070 2.066 1.00 48.88 73 THR A CA 1
ATOM 579 C C . THR A 1 73 ? 43.671 16.266 2.913 1.00 48.88 73 THR A C 1
ATOM 581 O O . THR A 1 73 ? 43.353 17.397 2.552 1.00 48.88 73 THR A O 1
ATOM 584 N N . ALA A 1 74 ? 44.332 15.960 4.032 1.00 48.06 74 ALA A N 1
ATOM 585 C CA . ALA A 1 74 ? 44.790 16.849 5.104 1.00 48.06 74 ALA A CA 1
ATOM 586 C C . ALA A 1 74 ? 45.589 18.090 4.673 1.00 48.06 74 ALA A C 1
ATOM 588 O O . ALA A 1 74 ? 46.277 18.029 3.628 1.00 48.06 74 ALA A O 1
#

pLDDT: mean 71.77, std 19.59, range [41.41, 97.19]

Sequence (74 aa):
LEFLREEHHHIRLGFSDAQIREWLEDAGLVLEETRAIEERGT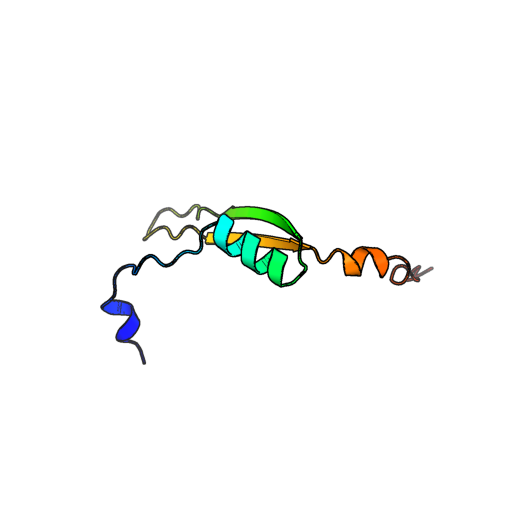GGEQLTVKLWIGRDPRMLIAGNGANLSTTETA